Protein AF-A0A2T6NIG3-F1 (afdb_monomer_lite)

Secondary structure (DSSP, 8-state):
------------EEEEEEE-SSSEEEEEE--BSS---EE-B--TT-GGG-EEEE-BTT-TTS--SEEEEEEEEEEEES-SEEEE-TT-TT-EEEES-EEEEEEEEEEEEEEE-HHHHHSHHHHHTT-B-GGG-BEEEEEEEEEETTEEEEEEEEEETT---

Radius of gyration: 18.09 Å; chains: 1; bounding box: 56×35×54 Å

Structure (mmCIF, N/CA/C/O backbone):
data_AF-A0A2T6NIG3-F1
#
_entry.id   AF-A0A2T6NIG3-F1
#
loop_
_atom_site.group_PDB
_atom_site.id
_atom_site.type_symbol
_atom_site.label_atom_id
_atom_site.label_alt_id
_atom_site.label_comp_id
_atom_site.label_asym_id
_atom_site.label_entity_id
_atom_site.label_seq_id
_atom_site.pdbx_PDB_ins_code
_atom_site.Cartn_x
_atom_site.Cartn_y
_atom_site.Cartn_z
_atom_site.occupancy
_atom_site.B_iso_or_equiv
_atom_site.auth_seq_id
_atom_site.auth_comp_id
_atom_site.auth_asym_id
_atom_site.auth_atom_id
_atom_site.pdbx_PDB_model_num
ATOM 1 N N . MET A 1 1 ? 39.877 -6.697 -29.180 1.00 34.59 1 MET A N 1
ATOM 2 C CA . MET A 1 1 ? 38.468 -7.137 -29.077 1.00 34.59 1 MET A CA 1
ATOM 3 C C . MET A 1 1 ? 38.034 -6.980 -27.631 1.00 34.59 1 MET A C 1
ATOM 5 O O . MET A 1 1 ? 38.551 -7.685 -26.777 1.00 34.59 1 MET A O 1
ATOM 9 N N . ALA A 1 2 ? 37.190 -5.991 -27.338 1.00 33.66 2 ALA A N 1
ATOM 10 C CA . ALA A 1 2 ? 36.684 -5.774 -25.989 1.00 33.66 2 ALA A CA 1
ATOM 11 C C . ALA A 1 2 ? 35.531 -6.750 -25.725 1.00 33.66 2 ALA A C 1
ATOM 13 O O . ALA A 1 2 ? 34.503 -6.689 -26.393 1.00 33.66 2 ALA A O 1
ATOM 14 N N . LEU A 1 3 ? 35.710 -7.647 -24.755 1.00 36.72 3 LEU A N 1
ATOM 15 C CA . LEU A 1 3 ? 34.610 -8.371 -24.130 1.00 36.72 3 LEU A CA 1
ATOM 16 C C . LEU A 1 3 ? 33.843 -7.368 -23.264 1.00 36.72 3 LEU A C 1
ATOM 18 O O . LEU A 1 3 ? 34.148 -7.175 -22.088 1.00 36.72 3 LEU A O 1
ATOM 22 N N . THR A 1 4 ? 32.849 -6.704 -23.844 1.00 35.12 4 THR A N 1
ATOM 23 C CA . THR A 1 4 ? 31.761 -6.108 -23.072 1.00 35.12 4 THR A CA 1
ATOM 24 C C . THR A 1 4 ? 31.016 -7.259 -22.406 1.00 35.12 4 THR A C 1
ATOM 26 O O . THR A 1 4 ? 30.097 -7.841 -22.974 1.00 35.12 4 THR A O 1
ATOM 29 N N . GLN A 1 5 ? 31.431 -7.621 -21.189 1.00 36.09 5 GLN A N 1
ATOM 30 C CA . GLN A 1 5 ? 30.580 -8.380 -20.284 1.00 36.09 5 GLN A CA 1
ATOM 31 C C . GLN A 1 5 ? 29.306 -7.557 -20.087 1.00 36.09 5 GLN A C 1
ATOM 33 O O . GLN A 1 5 ? 29.278 -6.587 -19.327 1.00 36.09 5 GLN A O 1
ATOM 38 N N . SER A 1 6 ? 28.249 -7.935 -20.802 1.00 41.09 6 SER A N 1
ATOM 39 C CA . SER A 1 6 ? 26.874 -7.537 -20.537 1.00 41.09 6 SER A CA 1
ATOM 40 C C . SER A 1 6 ? 26.470 -8.135 -19.188 1.00 41.09 6 SER A C 1
ATOM 42 O O . SER A 1 6 ? 25.761 -9.133 -19.087 1.00 41.09 6 SER A O 1
ATOM 44 N N . GLY A 1 7 ? 26.992 -7.549 -18.108 1.00 41.38 7 GLY A N 1
ATOM 45 C CA . GLY A 1 7 ? 26.622 -7.914 -16.754 1.00 41.38 7 GLY A CA 1
ATOM 46 C C . GLY A 1 7 ? 25.113 -7.768 -16.633 1.00 41.38 7 GLY A C 1
ATOM 47 O O . GLY A 1 7 ? 24.597 -6.655 -16.705 1.00 41.38 7 GLY A O 1
ATOM 48 N N . CYS A 1 8 ? 24.421 -8.901 -16.508 1.00 47.88 8 CYS A N 1
ATOM 49 C CA . CYS A 1 8 ? 22.974 -9.005 -16.391 1.00 47.88 8 CYS A CA 1
ATOM 50 C C . CYS A 1 8 ? 22.475 -8.048 -15.303 1.00 47.88 8 CYS A C 1
ATOM 52 O O . CYS A 1 8 ? 22.515 -8.351 -14.105 1.00 47.88 8 CYS A O 1
ATOM 54 N N . SER A 1 9 ? 22.030 -6.862 -15.715 1.00 56.19 9 SER A N 1
ATOM 55 C CA . SER A 1 9 ? 21.354 -5.902 -14.856 1.00 56.19 9 SER A CA 1
ATOM 56 C C . SER A 1 9 ? 20.004 -6.509 -14.487 1.00 56.19 9 SER A C 1
ATOM 58 O O . SER A 1 9 ? 19.006 -6.284 -15.162 1.00 56.19 9 SER A O 1
ATOM 60 N N . ASN A 1 10 ? 19.985 -7.350 -13.451 1.00 79.25 10 ASN A N 1
ATOM 61 C CA . ASN A 1 10 ? 18.752 -7.923 -12.929 1.00 79.25 10 ASN A CA 1
ATOM 62 C C . ASN A 1 10 ? 17.858 -6.766 -12.473 1.00 79.25 10 ASN A C 1
ATOM 64 O O . ASN A 1 10 ? 18.290 -5.978 -11.635 1.00 79.25 10 ASN A O 1
ATOM 68 N N . PHE A 1 11 ? 16.645 -6.675 -13.012 1.00 88.81 11 PHE A N 1
ATOM 69 C CA . PHE A 1 11 ? 15.614 -5.745 -12.558 1.00 88.81 11 PHE A CA 1
ATOM 70 C C . PHE A 1 11 ? 15.509 -5.775 -11.023 1.00 88.81 11 PHE A C 1
ATOM 72 O O . PHE A 1 11 ? 15.407 -6.847 -10.416 1.00 88.81 11 PHE A O 1
ATOM 79 N N . LEU A 1 12 ? 15.593 -4.602 -10.390 1.00 91.88 12 LEU A N 1
ATOM 80 C CA . LEU A 1 12 ? 15.575 -4.456 -8.935 1.00 91.88 12 LEU A CA 1
ATOM 81 C C . LEU A 1 12 ? 14.359 -3.655 -8.502 1.00 91.88 12 LEU A C 1
ATOM 83 O O . LEU A 1 12 ? 14.218 -2.492 -8.872 1.00 91.88 12 LEU A O 1
ATOM 87 N N . TYR A 1 13 ? 13.532 -4.256 -7.656 1.00 94.62 13 TYR A N 1
ATOM 88 C CA . TYR A 1 13 ? 12.438 -3.548 -7.019 1.00 94.62 13 TYR A CA 1
ATOM 89 C C . TYR A 1 13 ? 12.228 -3.989 -5.571 1.00 94.62 13 TYR A C 1
ATOM 91 O O . TYR A 1 13 ? 12.722 -5.040 -5.142 1.00 94.62 13 TYR A O 1
ATOM 99 N N . VAL A 1 14 ? 11.495 -3.155 -4.836 1.00 93.69 14 VAL A N 1
ATOM 100 C CA . VAL A 1 14 ? 11.016 -3.414 -3.481 1.00 93.69 14 VAL A CA 1
ATOM 101 C C . VAL A 1 14 ? 9.571 -2.941 -3.348 1.00 93.69 14 VAL A C 1
ATOM 103 O O . VAL A 1 14 ? 9.230 -1.830 -3.746 1.00 93.69 14 VAL A O 1
ATOM 106 N N . VAL A 1 15 ? 8.738 -3.786 -2.765 1.00 95.38 15 VAL A N 1
ATOM 107 C CA . VAL A 1 15 ? 7.355 -3.539 -2.380 1.00 95.38 15 VAL A CA 1
ATOM 108 C C . VAL A 1 15 ? 7.336 -3.099 -0.930 1.00 95.38 15 VAL A C 1
ATOM 110 O O . VAL A 1 15 ? 8.050 -3.636 -0.074 1.00 95.38 15 VAL A O 1
ATOM 113 N N . ARG A 1 16 ? 6.537 -2.081 -0.659 1.00 95.31 16 ARG A N 1
ATOM 114 C CA . ARG A 1 16 ? 6.364 -1.485 0.655 1.00 95.31 16 ARG A CA 1
ATOM 115 C C . ARG A 1 16 ? 4.894 -1.161 0.860 1.00 95.31 16 ARG A C 1
ATOM 117 O O . ARG A 1 16 ? 4.185 -0.902 -0.111 1.00 95.31 16 ARG A O 1
ATOM 124 N N . ALA A 1 17 ? 4.477 -1.132 2.114 1.00 96.12 17 ALA A N 1
ATOM 125 C CA . ALA A 1 17 ? 3.140 -0.721 2.492 1.00 96.12 17 ALA A CA 1
ATOM 126 C C . ALA A 1 17 ? 3.181 0.238 3.679 1.00 96.12 17 ALA A C 1
ATOM 128 O O . ALA A 1 17 ? 4.052 0.138 4.544 1.00 96.12 17 ALA A O 1
ATOM 129 N N . ALA A 1 18 ? 2.228 1.158 3.715 1.00 95.44 18 ALA A N 1
ATOM 130 C CA . ALA A 1 18 ? 1.972 2.021 4.856 1.00 95.44 18 ALA A CA 1
ATOM 131 C C . ALA A 1 18 ? 0.462 2.182 5.035 1.00 95.44 18 ALA A C 1
ATOM 133 O O . ALA A 1 18 ? -0.295 2.109 4.067 1.00 95.44 18 ALA A O 1
ATOM 134 N N . ASN A 1 19 ? 0.038 2.411 6.272 1.00 96.06 19 ASN A N 1
ATOM 135 C CA . ASN A 1 19 ? -1.346 2.706 6.605 1.00 96.06 19 ASN A CA 1
ATOM 136 C C . ASN A 1 19 ? -1.413 4.103 7.222 1.00 96.06 19 ASN A C 1
ATOM 138 O O . ASN A 1 19 ? -0.776 4.366 8.241 1.00 96.06 19 ASN A O 1
ATOM 142 N N . TYR A 1 20 ? -2.166 4.989 6.581 1.00 94.19 20 TYR A N 1
ATOM 143 C CA . TYR A 1 20 ? -2.382 6.364 7.026 1.00 94.19 20 TYR A CA 1
ATOM 144 C C . TYR A 1 20 ? -3.866 6.648 7.303 1.00 94.19 20 TYR A C 1
ATOM 146 O O . TYR A 1 20 ? -4.270 7.808 7.282 1.00 94.19 20 TYR A O 1
ATOM 154 N N . GLY A 1 21 ? -4.666 5.596 7.510 1.00 92.88 21 GLY A N 1
ATOM 155 C CA . GLY A 1 21 ? -6.053 5.676 7.966 1.00 92.88 21 GLY A CA 1
ATOM 156 C C . GLY A 1 21 ? -6.188 5.677 9.491 1.00 92.88 21 GLY A C 1
ATOM 157 O O . GLY A 1 21 ? -5.201 5.653 10.233 1.00 92.88 21 GLY A O 1
ATOM 158 N N . GLU A 1 22 ? -7.430 5.680 9.965 1.00 92.00 22 GLU A N 1
ATOM 159 C CA . GLU A 1 22 ? -7.764 5.699 11.393 1.00 92.00 22 GLU A CA 1
ATOM 160 C C . GLU A 1 22 ? -7.661 4.301 12.035 1.00 92.00 22 GLU A C 1
ATOM 162 O O . GLU A 1 22 ? -7.277 4.149 13.210 1.00 92.00 22 GLU A O 1
ATOM 167 N N . TYR A 1 23 ? -7.999 3.282 11.242 1.00 95.75 23 TYR A N 1
ATOM 168 C CA . TYR A 1 23 ? -8.080 1.879 11.640 1.00 95.75 23 TYR A CA 1
ATOM 169 C C . TYR A 1 23 ? -6.757 1.148 11.430 1.00 95.75 23 TYR A C 1
ATOM 171 O O . TYR A 1 23 ? -5.946 1.502 10.579 1.00 95.75 23 TYR A O 1
ATOM 179 N N . GLY A 1 24 ? -6.545 0.066 12.177 1.00 96.75 24 GLY A N 1
ATOM 180 C CA . GLY A 1 24 ? -5.517 -0.907 11.829 1.00 96.75 24 GLY A CA 1
ATOM 181 C C . GLY A 1 24 ? -5.890 -1.643 10.543 1.00 96.75 24 GLY A C 1
ATOM 182 O O . GLY A 1 24 ? -7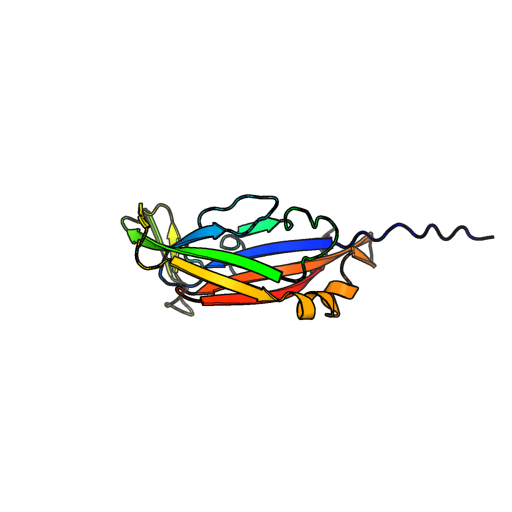.060 -1.935 10.317 1.00 96.75 24 GLY A O 1
ATOM 183 N N . VAL A 1 25 ? -4.899 -1.979 9.721 1.00 97.44 25 VAL A N 1
ATOM 184 C CA . VAL A 1 25 ? -5.101 -2.767 8.498 1.00 97.44 25 VAL A CA 1
ATOM 185 C C . VAL A 1 25 ? -4.517 -4.157 8.703 1.00 97.44 25 VAL A C 1
ATOM 187 O O . VAL A 1 25 ? -3.329 -4.295 8.998 1.00 97.44 25 VAL A O 1
ATOM 190 N N . ILE A 1 26 ? -5.343 -5.191 8.557 1.00 96.44 26 ILE A N 1
ATOM 191 C CA . ILE A 1 26 ? -4.925 -6.593 8.552 1.00 96.44 26 ILE A CA 1
ATOM 192 C C . ILE A 1 26 ? -4.859 -7.056 7.099 1.00 96.44 26 ILE A C 1
ATOM 194 O O . ILE A 1 26 ? -5.885 -7.141 6.432 1.00 96.44 26 ILE A O 1
ATOM 198 N N . LEU A 1 27 ? -3.664 -7.372 6.608 1.00 94.88 27 LEU A N 1
ATOM 199 C CA . LEU A 1 27 ? -3.481 -7.881 5.250 1.00 94.88 27 LEU A CA 1
ATOM 200 C C . LEU A 1 27 ? -3.881 -9.357 5.198 1.00 94.88 27 LEU A C 1
ATOM 202 O O . LEU A 1 27 ? -3.315 -10.181 5.921 1.00 94.88 27 LEU A O 1
ATOM 206 N N . LYS A 1 28 ? -4.859 -9.675 4.348 1.00 91.19 28 LYS A N 1
ATOM 207 C CA . LYS A 1 28 ? -5.354 -11.039 4.118 1.00 91.19 28 LYS A CA 1
ATOM 208 C C . LYS A 1 28 ? -4.685 -11.661 2.900 1.00 91.19 28 LYS A C 1
ATOM 210 O O . LYS A 1 28 ? -4.201 -12.787 2.981 1.00 91.19 28 LYS A O 1
ATOM 215 N N . GLN A 1 29 ? -4.588 -10.897 1.813 1.00 85.56 29 GLN A N 1
ATOM 216 C CA . GLN A 1 29 ? -3.994 -11.349 0.560 1.00 85.56 29 GLN A CA 1
ATOM 217 C C . GLN A 1 29 ? -3.117 -10.253 -0.030 1.00 85.56 29 GLN A C 1
ATOM 219 O O . GLN A 1 29 ? -3.590 -9.166 -0.341 1.00 85.56 29 GLN A O 1
ATOM 224 N N . MET A 1 30 ? -1.825 -10.554 -0.141 1.00 84.06 30 MET A N 1
ATOM 225 C CA . MET A 1 30 ? -0.832 -9.813 -0.914 1.00 84.06 30 MET A CA 1
ATOM 226 C C . MET A 1 30 ? 0.447 -10.656 -0.903 1.00 84.06 30 MET A C 1
ATOM 228 O O . MET A 1 30 ? 1.192 -10.662 0.079 1.00 84.06 30 MET A O 1
ATOM 232 N N . GLU A 1 31 ? 0.673 -11.448 -1.949 1.00 84.06 31 GLU A N 1
ATOM 233 C CA . GLU A 1 31 ? 1.754 -12.437 -1.939 1.00 84.06 31 GLU A CA 1
ATOM 234 C C . GLU A 1 31 ? 3.122 -11.792 -2.151 1.00 84.06 31 GLU A C 1
ATOM 236 O O . GLU A 1 31 ? 3.597 -11.601 -3.274 1.00 84.06 31 GLU A O 1
ATOM 241 N N . THR A 1 32 ? 3.787 -11.483 -1.043 1.00 86.38 32 THR A N 1
ATOM 242 C CA . THR A 1 32 ? 5.162 -10.992 -1.030 1.00 86.38 32 THR A CA 1
ATOM 243 C C . THR A 1 32 ? 6.113 -11.947 -0.316 1.00 86.38 32 THR A C 1
ATOM 245 O O . THR A 1 32 ? 5.708 -12.788 0.485 1.00 86.38 32 THR A O 1
ATOM 248 N N . THR A 1 33 ? 7.412 -11.824 -0.594 1.00 82.75 33 THR A N 1
ATOM 249 C CA . THR A 1 33 ? 8.451 -12.688 -0.019 1.00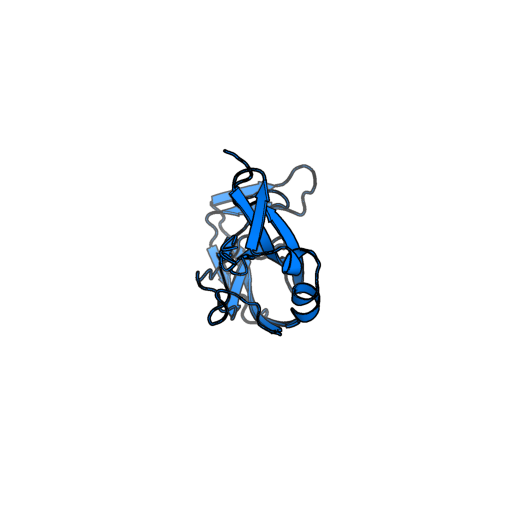 82.75 33 THR A CA 1
ATOM 250 C C . THR A 1 33 ? 8.618 -12.503 1.486 1.00 82.75 33 THR A C 1
ATOM 252 O O . THR A 1 33 ? 9.117 -13.409 2.147 1.00 82.75 33 THR A O 1
ATOM 255 N N . MET A 1 34 ? 8.188 -11.369 2.048 1.00 79.62 34 MET A N 1
ATOM 256 C CA . MET A 1 34 ? 7.998 -11.219 3.491 1.00 79.62 34 MET A CA 1
ATOM 257 C C . MET A 1 34 ? 6.512 -11.085 3.797 1.00 79.62 34 MET A C 1
ATOM 259 O O . MET A 1 34 ? 5.833 -10.238 3.218 1.00 79.62 34 MET A O 1
ATOM 263 N N . ARG A 1 35 ? 6.010 -11.915 4.716 1.00 72.50 35 ARG A N 1
ATOM 264 C CA . ARG A 1 35 ? 4.615 -11.862 5.158 1.00 72.50 35 ARG A CA 1
ATOM 265 C C . ARG A 1 35 ? 4.469 -10.813 6.256 1.00 72.50 35 ARG A C 1
ATOM 267 O O . ARG A 1 35 ? 4.904 -11.034 7.382 1.00 72.50 35 ARG A O 1
ATOM 274 N N . TYR A 1 36 ? 3.836 -9.691 5.929 1.00 77.62 36 TYR A N 1
ATOM 275 C CA . TYR A 1 36 ? 3.260 -8.785 6.921 1.00 77.62 36 TYR A CA 1
ATOM 276 C C . TYR A 1 36 ? 1.768 -9.053 7.002 1.00 77.62 36 TYR A C 1
ATOM 278 O O . TYR A 1 36 ? 1.107 -9.148 5.975 1.00 77.62 36 TYR A O 1
ATOM 286 N N . SER A 1 37 ? 1.245 -9.155 8.218 1.00 86.88 37 SER A N 1
ATOM 287 C CA . SER A 1 37 ? -0.185 -9.372 8.446 1.00 86.88 37 SER A CA 1
ATOM 288 C C . SER A 1 37 ? -0.891 -8.147 9.010 1.00 86.88 37 SER A C 1
ATOM 290 O O . SER A 1 37 ? -2.112 -8.097 8.955 1.00 86.88 37 SER A O 1
ATOM 292 N N . ARG A 1 38 ? -0.166 -7.164 9.564 1.00 93.81 38 ARG A N 1
ATOM 293 C CA . ARG A 1 38 ? -0.753 -6.001 10.245 1.00 93.81 38 ARG A CA 1
ATOM 294 C C . ARG A 1 38 ? 0.026 -4.721 9.964 1.00 93.81 38 ARG A C 1
ATOM 296 O O . ARG A 1 38 ? 1.252 -4.714 10.058 1.00 93.81 38 ARG A O 1
ATOM 303 N N . LEU A 1 39 ? -0.695 -3.643 9.670 1.00 94.50 39 LEU A N 1
ATOM 304 C CA . LEU A 1 39 ? -0.168 -2.297 9.458 1.00 94.50 39 LEU A CA 1
ATOM 305 C C . LEU A 1 39 ? -0.861 -1.324 10.416 1.00 94.50 39 LEU A C 1
ATOM 307 O O . LEU A 1 39 ? -2.059 -1.047 10.297 1.00 94.50 39 LEU A O 1
ATOM 311 N N . HIS A 1 40 ? -0.102 -0.811 11.378 1.00 93.75 40 HIS A N 1
ATOM 312 C CA . HIS A 1 40 ? -0.578 0.232 12.282 1.00 93.75 40 HIS A CA 1
ATOM 313 C C . HIS A 1 40 ? -0.799 1.547 11.524 1.00 93.75 40 HIS A C 1
ATOM 315 O O . HIS A 1 40 ? -0.044 1.819 10.586 1.00 93.75 40 HIS A O 1
ATOM 321 N N . PRO A 1 41 ? -1.761 2.383 11.955 1.00 94.31 41 PRO A N 1
ATOM 322 C CA . PRO A 1 41 ? -1.784 3.790 11.594 1.00 94.31 41 PRO A CA 1
ATOM 323 C C . PRO A 1 41 ? -0.421 4.420 11.865 1.00 94.31 41 PRO A C 1
ATOM 325 O O . PRO A 1 41 ? 0.160 4.240 12.944 1.00 94.31 41 PRO A O 1
ATOM 328 N N . GLY A 1 42 ? 0.092 5.110 10.858 1.00 92.56 42 GLY A N 1
ATOM 329 C CA . GLY A 1 42 ? 1.393 5.751 10.871 1.00 92.56 42 GLY A CA 1
ATOM 330 C C . GLY A 1 42 ? 1.334 7.189 10.383 1.00 92.56 42 GLY A C 1
ATOM 331 O O . GLY A 1 42 ? 0.276 7.728 10.059 1.00 92.56 42 GLY A O 1
ATOM 332 N N . ILE A 1 43 ? 2.505 7.815 10.319 1.00 90.81 43 ILE A N 1
ATOM 333 C CA . ILE A 1 43 ? 2.657 9.210 9.913 1.00 90.81 43 ILE A CA 1
ATOM 334 C C . ILE A 1 43 ? 3.395 9.275 8.565 1.00 90.81 43 ILE A C 1
ATOM 336 O O . ILE A 1 43 ? 4.485 8.704 8.431 1.00 90.81 43 ILE A O 1
ATOM 340 N N . PRO A 1 44 ? 2.863 9.989 7.554 1.00 89.69 44 PRO A N 1
ATOM 341 C CA . PRO A 1 44 ? 3.565 10.200 6.293 1.00 89.69 44 PRO A CA 1
ATOM 342 C C . PRO A 1 44 ? 4.968 10.786 6.494 1.00 89.69 44 PRO A C 1
ATOM 344 O O . PRO A 1 44 ? 5.180 11.715 7.268 1.00 89.69 44 PRO A O 1
ATOM 347 N N . GLY A 1 45 ? 5.952 10.230 5.785 1.00 85.06 45 GLY A N 1
ATOM 348 C CA . GLY A 1 45 ? 7.355 10.646 5.888 1.00 85.06 45 GLY A CA 1
ATOM 349 C C . GLY A 1 45 ? 8.145 10.008 7.040 1.00 85.06 45 GLY A C 1
ATOM 350 O O . GLY A 1 45 ? 9.373 10.092 7.035 1.00 85.06 45 GLY A O 1
ATOM 351 N N . VAL A 1 46 ? 7.499 9.304 7.978 1.00 87.62 46 VAL A N 1
ATOM 352 C CA . VAL A 1 46 ? 8.192 8.533 9.022 1.00 87.62 46 VAL A CA 1
ATOM 353 C C . VAL A 1 46 ? 8.557 7.151 8.483 1.00 87.62 46 VAL A C 1
ATOM 355 O O . VAL A 1 46 ? 7.697 6.331 8.176 1.00 87.62 46 VAL A O 1
ATOM 358 N N . ARG A 1 47 ? 9.860 6.873 8.365 1.00 85.50 47 ARG A N 1
ATOM 359 C CA . ARG A 1 47 ? 10.359 5.619 7.774 1.00 85.50 47 ARG A CA 1
ATOM 360 C C . ARG A 1 47 ? 9.913 4.370 8.539 1.00 85.50 47 ARG A C 1
ATOM 362 O O . ARG A 1 47 ? 9.662 3.351 7.906 1.00 85.50 47 ARG A O 1
ATOM 369 N N . ASP A 1 48 ? 9.823 4.455 9.860 1.00 86.94 48 ASP A N 1
ATOM 370 C CA . ASP A 1 48 ? 9.470 3.320 10.721 1.00 86.94 48 ASP A CA 1
ATOM 371 C C . ASP A 1 48 ? 7.998 2.901 10.601 1.00 86.94 48 ASP A C 1
ATOM 373 O O . ASP A 1 48 ? 7.629 1.833 11.079 1.00 86.94 48 ASP A O 1
ATOM 377 N N . ASP A 1 49 ? 7.167 3.727 9.963 1.00 89.31 49 ASP A N 1
ATOM 378 C CA . ASP A 1 49 ? 5.751 3.441 9.704 1.00 89.31 49 ASP A CA 1
ATOM 379 C C . ASP A 1 49 ? 5.534 2.769 8.340 1.00 89.31 49 ASP A C 1
ATOM 381 O O . ASP A 1 49 ? 4.407 2.573 7.886 1.00 89.31 49 ASP A O 1
ATOM 385 N N . ILE A 1 50 ? 6.632 2.410 7.671 1.00 92.06 50 ILE A N 1
ATOM 386 C CA . ILE A 1 50 ? 6.644 1.768 6.364 1.00 92.06 50 ILE A CA 1
ATOM 387 C C . ILE A 1 50 ? 7.058 0.308 6.538 1.00 92.06 50 ILE A C 1
ATOM 389 O O . ILE A 1 50 ? 8.225 0.004 6.802 1.00 92.06 50 ILE A O 1
ATOM 393 N N . ALA A 1 51 ? 6.130 -0.609 6.286 1.00 92.81 51 ALA A N 1
ATOM 394 C CA . ALA A 1 51 ? 6.429 -2.029 6.187 1.00 92.81 51 ALA A CA 1
ATOM 395 C C . ALA A 1 51 ? 7.150 -2.316 4.863 1.00 92.81 51 ALA A C 1
ATOM 397 O O . ALA A 1 51 ? 6.680 -1.956 3.782 1.00 92.81 51 ALA A O 1
ATOM 398 N N . VAL A 1 52 ? 8.308 -2.972 4.924 1.00 91.88 52 VAL A N 1
ATOM 399 C CA . VAL A 1 52 ? 9.040 -3.398 3.725 1.00 91.88 52 VAL A CA 1
ATOM 400 C C . VAL A 1 52 ? 8.596 -4.807 3.389 1.00 91.88 52 VAL A C 1
ATOM 402 O O . VAL A 1 52 ? 9.057 -5.735 4.019 1.00 91.88 52 VAL A O 1
ATOM 405 N N . MET A 1 53 ? 7.734 -4.995 2.397 1.00 90.81 53 MET A N 1
ATOM 406 C CA . MET A 1 53 ? 7.184 -6.316 2.053 1.00 90.81 53 MET A CA 1
ATOM 407 C C . MET A 1 53 ? 8.092 -7.129 1.116 1.00 90.81 53 MET A C 1
ATOM 409 O O . MET A 1 53 ? 7.937 -8.340 0.977 1.00 90.81 53 MET A O 1
ATOM 413 N N . ASN A 1 54 ? 9.101 -6.474 0.535 1.00 91.00 54 ASN A N 1
ATOM 414 C CA . ASN A 1 54 ? 10.109 -7.052 -0.352 1.00 91.00 54 ASN A CA 1
ATOM 415 C C . ASN A 1 54 ? 9.583 -7.353 -1.768 1.00 91.00 54 ASN A C 1
ATOM 417 O O . ASN A 1 54 ? 9.222 -6.398 -2.435 1.00 91.00 54 ASN A O 1
ATOM 421 N N . ARG A 1 55 ? 9.587 -8.573 -2.308 1.00 93.25 55 ARG A N 1
ATOM 422 C CA . ARG A 1 55 ? 9.203 -8.816 -3.725 1.00 93.25 55 ARG A CA 1
ATOM 423 C C . ARG A 1 55 ? 7.899 -9.585 -3.814 1.00 93.25 55 ARG A C 1
ATOM 425 O O . ARG A 1 55 ? 7.564 -10.265 -2.856 1.00 93.25 55 ARG A O 1
ATOM 432 N N . PHE A 1 56 ? 7.197 -9.526 -4.942 1.00 94.50 56 PHE A N 1
ATOM 433 C CA . PHE A 1 56 ? 6.063 -10.419 -5.181 1.00 94.50 56 PHE A CA 1
ATOM 434 C C . PHE A 1 56 ? 6.548 -11.864 -5.363 1.00 94.50 56 PHE A C 1
ATOM 436 O O . PHE A 1 56 ? 7.588 -12.107 -5.989 1.00 94.50 56 PHE A O 1
ATOM 443 N N . VAL A 1 57 ? 5.811 -12.824 -4.801 1.00 92.19 57 VAL A N 1
ATOM 444 C CA . VAL A 1 57 ? 6.091 -14.260 -4.964 1.00 92.19 57 VAL A CA 1
ATOM 445 C C . VAL A 1 57 ? 5.993 -14.627 -6.447 1.00 92.19 57 VAL A C 1
ATOM 447 O O . VAL A 1 57 ? 5.113 -14.150 -7.147 1.00 92.19 57 VAL A O 1
ATOM 450 N N . GLY A 1 58 ? 6.940 -15.416 -6.961 1.00 93.56 58 GLY A N 1
ATOM 451 C CA . GLY A 1 58 ? 6.998 -15.777 -8.387 1.00 93.56 58 GLY A CA 1
ATOM 452 C C . GLY A 1 58 ? 7.582 -14.700 -9.315 1.00 93.56 58 GLY A C 1
ATOM 453 O O . GLY A 1 58 ? 7.977 -15.020 -10.432 1.00 93.56 58 GLY A O 1
ATOM 454 N N . TYR A 1 59 ? 7.761 -13.460 -8.842 1.00 93.31 59 TYR A N 1
ATOM 455 C CA . TYR A 1 59 ? 8.281 -12.344 -9.646 1.00 93.31 59 TYR A CA 1
ATOM 456 C C . TYR A 1 59 ? 9.566 -11.741 -9.055 1.00 93.31 59 TYR A C 1
ATOM 458 O O . TYR A 1 59 ? 9.647 -10.538 -8.812 1.00 93.31 59 TYR A O 1
ATOM 466 N N . PRO A 1 60 ? 10.638 -12.518 -8.812 1.00 91.19 60 PRO A N 1
ATOM 467 C CA . PRO A 1 60 ? 11.835 -11.989 -8.166 1.00 91.19 60 PRO A CA 1
ATOM 468 C C . PRO A 1 60 ? 12.588 -10.973 -9.034 1.00 91.19 60 PRO A C 1
ATOM 470 O O . PRO A 1 60 ? 13.356 -10.191 -8.493 1.00 91.19 60 PRO A O 1
ATOM 473 N N . LYS A 1 61 ? 12.430 -10.972 -10.360 1.00 91.31 61 LYS A N 1
ATOM 474 C CA . LYS A 1 61 ? 13.168 -10.086 -11.286 1.00 91.31 61 LYS A CA 1
ATOM 475 C C . LYS A 1 61 ? 12.248 -9.446 -12.332 1.00 91.31 61 LYS A C 1
ATOM 477 O O . LYS A 1 61 ? 12.688 -9.097 -13.420 1.00 91.31 61 LYS A O 1
ATOM 482 N N . SER A 1 62 ? 10.972 -9.328 -12.009 1.00 93.06 62 SER A N 1
ATOM 483 C CA . SER A 1 62 ? 9.925 -8.782 -12.871 1.00 93.06 62 SER A CA 1
ATOM 484 C C . SER A 1 62 ? 8.779 -8.284 -11.991 1.00 93.06 62 SER A C 1
ATOM 486 O O . SER A 1 62 ? 8.847 -8.408 -10.768 1.00 93.06 62 SER A O 1
ATOM 488 N N . LEU A 1 63 ? 7.747 -7.705 -12.597 1.00 94.38 63 LEU A N 1
ATOM 489 C CA . LEU A 1 63 ? 6.484 -7.403 -11.926 1.00 94.38 63 LEU A CA 1
ATOM 490 C C . LEU A 1 63 ? 5.377 -8.265 -12.539 1.00 94.38 63 LEU A C 1
ATOM 492 O O . LEU A 1 63 ? 5.452 -8.528 -13.745 1.00 94.38 63 LEU A O 1
ATOM 496 N N . PRO A 1 64 ? 4.370 -8.677 -11.752 1.00 94.88 64 PRO A N 1
ATOM 497 C CA . PRO A 1 64 ? 3.137 -9.208 -12.314 1.00 94.88 64 PRO A CA 1
ATOM 498 C C . PRO A 1 64 ? 2.386 -8.114 -13.087 1.00 94.88 64 PRO A C 1
ATOM 500 O O . PRO A 1 64 ? 2.672 -6.925 -12.927 1.00 94.88 64 PRO A O 1
ATOM 503 N N . ASP A 1 65 ? 1.427 -8.516 -13.920 1.00 94.69 65 ASP A N 1
ATOM 504 C CA . ASP A 1 65 ? 0.517 -7.576 -14.591 1.00 94.69 65 ASP A CA 1
ATOM 505 C C . ASP A 1 65 ? -0.437 -6.921 -13.601 1.00 94.69 65 ASP A C 1
ATOM 507 O O . ASP A 1 65 ? -0.651 -5.717 -13.642 1.00 94.69 65 ASP A O 1
ATOM 511 N N . HIS A 1 66 ? -0.959 -7.712 -12.671 1.00 95.62 66 HIS A N 1
ATOM 512 C CA . HIS A 1 66 ? -1.857 -7.254 -11.629 1.00 95.62 66 HIS A CA 1
ATOM 513 C C . HIS A 1 66 ? -1.494 -7.894 -10.295 1.00 95.62 66 HIS A C 1
ATOM 515 O O . HIS A 1 66 ? -0.872 -8.955 -10.233 1.00 95.62 66 HIS A O 1
ATOM 521 N N . VAL A 1 67 ? -1.910 -7.247 -9.215 1.00 95.31 67 VAL A N 1
ATOM 522 C CA . VAL A 1 67 ? -1.861 -7.818 -7.873 1.00 95.31 67 VAL A CA 1
ATOM 523 C C . VAL A 1 67 ? -3.210 -7.637 -7.202 1.00 95.31 67 VAL A C 1
ATOM 525 O O . VAL A 1 67 ? -3.790 -6.553 -7.218 1.00 95.31 67 VAL A O 1
ATOM 528 N N . GLU A 1 68 ? -3.711 -8.716 -6.620 1.00 95.69 68 GLU A N 1
ATOM 529 C CA . GLU A 1 68 ? -4.871 -8.674 -5.745 1.00 95.69 68 GLU A CA 1
ATOM 530 C C . GLU A 1 68 ? -4.411 -8.327 -4.331 1.00 95.69 68 GLU A C 1
ATOM 532 O O . GLU A 1 68 ? -3.512 -8.968 -3.776 1.00 95.69 68 GLU A O 1
ATOM 537 N N . VAL A 1 69 ? -5.015 -7.284 -3.774 1.00 96.00 69 VAL A N 1
ATOM 538 C CA . VAL A 1 69 ? -4.795 -6.846 -2.402 1.00 9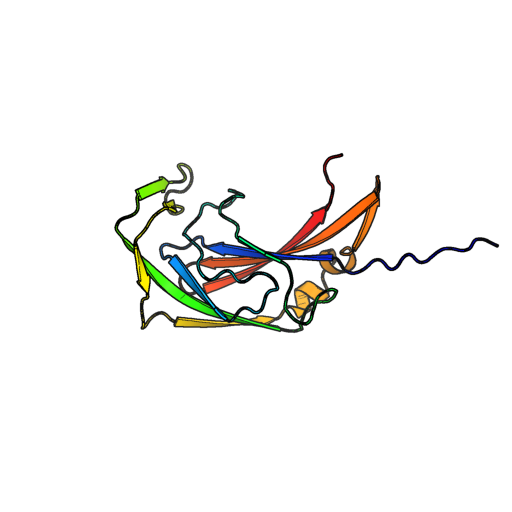6.00 69 VAL A CA 1
ATOM 539 C C . VAL A 1 69 ? -6.111 -6.994 -1.656 1.00 96.00 69 VAL A C 1
ATOM 541 O O . VAL A 1 69 ? -7.091 -6.338 -2.002 1.00 96.00 69 VAL A O 1
ATOM 544 N N . GLU A 1 70 ? -6.129 -7.840 -0.632 1.00 96.62 70 GLU A N 1
ATOM 545 C CA . GLU A 1 70 ? -7.256 -7.998 0.287 1.00 96.62 70 GLU A CA 1
ATOM 546 C C . GLU A 1 70 ? -6.833 -7.589 1.695 1.00 96.62 70 GLU A C 1
ATOM 548 O O . GLU A 1 70 ? -5.791 -8.027 2.205 1.00 96.62 70 GLU A O 1
ATOM 553 N N . TRP A 1 71 ? -7.653 -6.762 2.336 1.00 97.50 71 TRP A N 1
ATOM 554 C CA . TRP A 1 71 ? -7.412 -6.299 3.691 1.00 97.50 71 TRP A CA 1
ATOM 555 C C . TRP A 1 71 ? -8.698 -6.193 4.500 1.00 97.50 71 TRP A C 1
ATOM 557 O O . TRP A 1 71 ? -9.783 -5.976 3.973 1.00 97.50 71 TRP A O 1
ATOM 567 N N . GLN A 1 72 ? -8.554 -6.339 5.810 1.00 98.00 72 GLN A N 1
ATOM 568 C CA . GLN A 1 72 ? -9.620 -6.168 6.785 1.00 98.00 72 GLN A CA 1
ATOM 569 C C . GLN A 1 72 ? -9.261 -5.016 7.719 1.00 98.00 72 GLN A C 1
ATOM 571 O O . GLN A 1 72 ? -8.120 -4.928 8.185 1.00 98.00 72 GLN A O 1
ATOM 576 N N . LEU A 1 73 ? -10.227 -4.154 8.026 1.00 98.25 73 LEU A N 1
ATOM 577 C CA . LEU A 1 73 ? -10.035 -3.125 9.041 1.00 98.25 73 LEU A CA 1
ATOM 578 C C . LEU A 1 73 ? -10.152 -3.704 10.445 1.00 98.25 73 LEU A C 1
ATOM 580 O O . LEU A 1 73 ? -10.920 -4.623 10.715 1.00 98.25 73 LEU A O 1
ATOM 584 N N . ALA A 1 74 ? -9.382 -3.136 11.361 1.00 98.12 74 ALA A N 1
ATOM 585 C CA . ALA A 1 74 ? -9.426 -3.474 12.767 1.00 98.12 74 ALA A CA 1
ATOM 586 C C . ALA A 1 74 ? -9.541 -2.207 13.606 1.00 98.12 74 ALA A C 1
ATOM 588 O O . ALA A 1 74 ? -8.762 -1.259 13.456 1.00 98.12 74 ALA A O 1
ATOM 589 N N . LYS A 1 75 ? -10.485 -2.214 14.544 1.00 97.31 75 LYS A N 1
ATOM 590 C CA . LYS A 1 75 ? -10.527 -1.213 15.602 1.00 97.31 75 LYS A CA 1
ATOM 591 C C . LYS A 1 75 ? -9.319 -1.418 16.512 1.00 97.31 75 LYS A C 1
ATOM 593 O O . LYS A 1 75 ? -9.028 -2.539 16.933 1.00 97.31 75 LYS A O 1
ATOM 598 N N . LEU A 1 76 ? -8.631 -0.321 16.809 1.00 96.00 76 LEU A N 1
ATOM 599 C CA . LEU A 1 76 ? -7.509 -0.300 17.740 1.00 96.00 76 LEU A CA 1
ATOM 600 C C . LEU A 1 76 ? -7.969 0.304 19.065 1.00 96.00 76 LEU A C 1
ATOM 602 O O . LEU A 1 76 ? -8.405 1.456 19.092 1.00 96.00 76 LEU A O 1
ATOM 606 N N . SER A 1 77 ? -7.867 -0.466 20.143 1.00 96.00 77 SER A N 1
ATOM 607 C CA . SER A 1 77 ? -8.148 -0.026 21.515 1.00 96.00 77 SER A CA 1
ATOM 608 C C . SER A 1 77 ? -6.944 -0.277 22.420 1.00 96.00 77 SER A C 1
ATOM 610 O O . SER A 1 77 ? -5.986 -0.935 22.014 1.00 96.00 77 SER A O 1
ATOM 612 N N . ASP A 1 78 ? -6.978 0.279 23.633 1.00 95.56 78 ASP A N 1
ATOM 613 C CA . ASP A 1 78 ? -6.019 -0.032 24.706 1.00 95.56 78 ASP A CA 1
ATOM 614 C C . ASP A 1 78 ? -4.546 0.143 24.294 1.00 95.56 78 ASP A C 1
ATOM 616 O O . ASP A 1 78 ? -3.671 -0.641 24.649 1.00 95.56 78 ASP A O 1
ATOM 620 N N . CYS A 1 79 ? -4.269 1.169 23.486 1.00 94.44 79 CYS A N 1
ATOM 621 C CA . CYS A 1 79 ? -2.933 1.437 22.968 1.00 94.44 79 CYS A CA 1
ATOM 622 C C . CYS A 1 79 ? -1.984 1.920 24.069 1.00 94.44 79 CYS A C 1
ATOM 624 O O . CYS A 1 79 ? -2.251 2.922 24.729 1.00 94.44 79 CYS A O 1
ATOM 626 N N . GLN A 1 80 ? -0.819 1.279 24.181 1.00 94.88 80 GLN A N 1
ATOM 627 C CA . GLN A 1 80 ? 0.253 1.700 25.091 1.00 94.88 80 GLN A CA 1
ATOM 628 C C . GLN A 1 80 ? 0.807 3.090 24.764 1.00 94.88 80 GLN A C 1
ATOM 630 O O . GLN A 1 80 ? 1.230 3.819 25.659 1.00 94.88 80 GLN A O 1
ATOM 635 N N . SER A 1 81 ? 0.852 3.465 23.482 1.00 91.38 81 SER A N 1
ATOM 636 C CA . SER A 1 81 ? 1.241 4.823 23.101 1.00 91.38 81 SER A CA 1
ATOM 637 C C . SER A 1 81 ? 0.551 5.298 21.834 1.00 91.38 81 SER A C 1
ATOM 639 O O . SER A 1 81 ? 0.282 4.529 20.907 1.00 91.38 81 SER A O 1
ATOM 641 N N . VAL A 1 82 ? 0.298 6.604 21.808 1.00 90.31 82 VAL A N 1
ATOM 642 C CA . VAL A 1 82 ? -0.304 7.319 20.691 1.00 90.31 82 VAL A CA 1
ATOM 643 C C . VAL A 1 82 ? 0.507 8.590 20.458 1.00 90.31 82 VAL A C 1
ATOM 645 O O . VAL A 1 82 ? 0.638 9.416 21.359 1.00 90.31 82 VAL A O 1
ATOM 648 N N . ARG A 1 83 ? 1.086 8.747 19.265 1.00 88.00 83 ARG A N 1
ATOM 649 C CA . ARG A 1 83 ? 1.809 9.962 18.863 1.00 88.00 83 ARG A CA 1
ATOM 650 C C . ARG A 1 83 ? 1.065 10.643 17.729 1.00 88.00 83 ARG A C 1
ATOM 652 O O . ARG A 1 83 ? 0.828 10.020 16.701 1.00 88.00 83 ARG A O 1
ATOM 659 N N . VAL A 1 84 ? 0.739 11.914 17.909 1.00 84.56 84 VAL A N 1
ATOM 660 C CA . VAL A 1 84 ? 0.062 12.734 16.899 1.00 84.56 84 VAL A CA 1
ATOM 661 C C . VAL A 1 84 ? 1.105 13.513 16.108 1.00 84.56 84 VAL A C 1
ATOM 663 O O . VAL A 1 84 ? 2.057 14.043 16.690 1.00 84.56 84 VAL A O 1
ATOM 666 N N . TYR A 1 85 ? 0.945 13.594 14.789 1.00 82.31 85 TYR A N 1
ATOM 667 C CA . TYR A 1 85 ? 1.783 14.470 13.981 1.00 82.31 85 TYR A CA 1
ATOM 668 C C . TYR A 1 85 ? 1.292 15.914 14.110 1.00 82.31 85 TYR A C 1
ATOM 670 O O . TYR A 1 85 ? 0.232 16.263 13.610 1.00 82.31 85 TYR A O 1
ATOM 678 N N . SER A 1 86 ? 2.058 16.774 14.784 1.00 73.69 86 SER A N 1
ATOM 679 C CA . SER A 1 86 ? 1.608 18.130 15.150 1.00 73.69 86 SER A CA 1
ATOM 680 C C . SER A 1 86 ? 1.203 19.014 13.968 1.00 73.69 86 SER A C 1
ATOM 682 O O . SER A 1 86 ? 0.409 19.933 14.140 1.00 73.69 86 SER A O 1
ATOM 684 N N . LYS A 1 87 ? 1.742 18.747 12.773 1.00 82.19 87 LYS A N 1
ATOM 685 C CA . LYS A 1 87 ? 1.395 19.483 11.550 1.00 82.19 87 LYS A CA 1
ATOM 686 C C . LYS A 1 87 ? 0.098 19.009 10.906 1.00 82.19 87 LYS A C 1
ATOM 688 O O . LYS A 1 87 ? -0.482 19.760 10.133 1.00 82.19 87 LYS A O 1
ATOM 693 N N . ASP A 1 88 ? -0.315 17.778 11.181 1.00 81.38 88 ASP A N 1
ATOM 694 C CA . ASP A 1 88 ? -1.518 17.197 10.609 1.00 81.38 88 ASP A CA 1
ATOM 695 C C . ASP A 1 88 ? -2.107 16.168 11.589 1.00 81.38 88 ASP A C 1
ATOM 697 O O . ASP A 1 88 ? -1.688 15.003 11.601 1.00 81.38 88 ASP A O 1
ATOM 701 N N . PRO A 1 89 ? -3.037 16.603 12.457 1.00 78.44 89 PRO A N 1
ATOM 702 C CA . PRO A 1 89 ? -3.517 15.797 13.571 1.00 78.44 89 PRO A CA 1
ATOM 703 C C . PRO A 1 89 ? -4.304 14.560 13.128 1.00 78.44 89 PRO A C 1
ATOM 705 O O . PRO A 1 89 ? -4.524 13.674 13.951 1.00 78.44 89 PRO A O 1
ATOM 708 N N . GLN A 1 90 ? -4.688 14.465 11.848 1.00 83.19 90 GLN A N 1
ATOM 709 C CA . GLN A 1 90 ? -5.333 13.271 11.303 1.00 83.19 90 GLN A CA 1
ATOM 710 C C . GLN A 1 90 ? -4.382 12.064 11.261 1.00 83.19 90 GLN A C 1
ATOM 712 O O . GLN A 1 90 ? -4.835 10.922 11.283 1.00 83.19 90 GLN A O 1
ATOM 717 N N . TYR A 1 91 ? -3.061 12.293 11.237 1.00 86.56 91 TYR A N 1
ATOM 718 C CA . TYR A 1 91 ? -2.078 11.216 11.255 1.00 86.56 91 TYR A CA 1
ATOM 719 C C . TYR A 1 91 ? -1.596 10.929 12.670 1.00 86.56 91 TYR A C 1
ATOM 721 O O . TYR A 1 91 ? -0.998 11.766 13.358 1.00 86.56 91 TYR A O 1
ATOM 729 N N . MET A 1 92 ? -1.817 9.688 13.085 1.00 86.25 92 MET A N 1
ATOM 730 C CA . MET A 1 92 ? -1.495 9.219 14.419 1.00 86.25 92 MET A CA 1
ATOM 731 C C . MET A 1 92 ? -0.753 7.898 14.336 1.00 86.25 92 MET A C 1
ATOM 733 O O . MET A 1 92 ? -1.180 6.968 13.661 1.00 86.25 92 MET A O 1
ATOM 737 N N . ARG A 1 93 ? 0.334 7.796 15.092 1.00 89.00 93 ARG A N 1
ATOM 738 C CA . ARG A 1 93 ? 1.078 6.559 15.285 1.00 89.00 93 ARG A CA 1
ATOM 739 C C . ARG A 1 93 ? 0.586 5.877 16.555 1.00 89.00 93 ARG A C 1
ATOM 741 O O . ARG A 1 93 ? 0.745 6.441 17.638 1.00 89.00 93 ARG A O 1
ATOM 748 N N . LYS A 1 94 ? 0.007 4.681 16.436 1.00 89.31 94 LYS A N 1
ATOM 749 C CA . LYS A 1 94 ? -0.543 3.912 17.568 1.00 89.31 94 LYS A CA 1
ATOM 750 C C . LYS A 1 94 ? 0.251 2.615 17.775 1.00 89.31 94 LYS A C 1
ATOM 752 O O . LYS A 1 94 ? 0.331 1.803 16.856 1.00 89.31 94 LYS A O 1
ATOM 757 N N . HIS A 1 95 ? 0.804 2.398 18.971 1.00 89.19 95 HIS A N 1
ATOM 758 C CA . HIS A 1 95 ? 1.591 1.200 19.319 1.00 89.19 95 HIS A CA 1
ATOM 759 C C . HIS A 1 95 ? 1.001 0.431 20.491 1.00 89.19 95 HIS A C 1
ATOM 761 O O . HIS A 1 95 ? 0.382 1.016 21.379 1.00 89.19 95 HIS A O 1
ATOM 767 N N . GLY A 1 96 ? 1.265 -0.879 20.509 1.00 92.00 96 GLY A N 1
ATOM 768 C CA . GLY A 1 96 ? 0.875 -1.758 21.612 1.00 92.00 96 GLY A CA 1
ATOM 769 C C . GLY A 1 96 ? -0.635 -1.791 21.844 1.00 92.00 96 GLY A C 1
ATOM 770 O O . GLY A 1 96 ? -1.059 -1.795 22.988 1.00 92.00 96 GLY A O 1
ATOM 771 N N . CYS A 1 97 ? -1.430 -1.725 20.774 1.00 95.06 97 CYS A N 1
ATOM 772 C CA . CYS A 1 97 ? -2.890 -1.736 20.844 1.00 95.06 97 CYS A CA 1
ATOM 773 C C . CYS A 1 97 ? -3.453 -3.155 20.808 1.00 95.06 97 CYS A C 1
ATOM 775 O O . CYS A 1 97 ? -2.890 -4.042 20.156 1.00 95.06 97 CYS A O 1
ATOM 777 N N . THR A 1 98 ? -4.636 -3.317 21.386 1.00 97.12 98 THR A N 1
ATOM 778 C CA . THR A 1 98 ? -5.543 -4.425 21.094 1.00 97.12 98 THR A CA 1
ATOM 779 C C . THR A 1 98 ? -6.122 -4.244 19.693 1.00 97.12 98 THR A C 1
ATOM 781 O O . THR A 1 98 ? -6.589 -3.164 19.330 1.00 97.12 98 THR A O 1
ATOM 784 N N . TRP A 1 99 ? -6.085 -5.310 18.896 1.00 97.50 99 TRP A N 1
ATOM 785 C CA . TRP A 1 99 ? -6.632 -5.343 17.541 1.00 97.50 99 TRP A CA 1
ATOM 786 C C . TRP A 1 99 ? -7.948 -6.105 17.549 1.00 97.50 99 TRP A C 1
ATOM 788 O O . TRP A 1 99 ? -7.941 -7.314 17.765 1.00 97.50 99 TRP A O 1
ATOM 798 N N . THR A 1 100 ? -9.050 -5.414 17.270 1.00 98.00 100 THR A N 1
ATOM 799 C CA . THR A 1 100 ? -10.370 -6.033 17.109 1.00 98.00 100 THR A CA 1
ATOM 800 C C . THR A 1 100 ? -10.754 -5.981 15.631 1.00 98.00 100 THR A C 1
ATOM 802 O O . THR A 1 100 ? -11.102 -4.897 15.154 1.00 98.00 100 THR A O 1
ATOM 805 N N . PRO A 1 101 ? -10.637 -7.093 14.879 1.00 97.94 101 PRO A N 1
ATOM 806 C CA . PRO A 1 101 ? -11.075 -7.146 13.489 1.00 97.94 101 PRO A CA 1
ATOM 807 C C . PRO A 1 101 ? -12.547 -6.745 13.360 1.00 97.94 101 PRO A C 1
ATOM 809 O O . PRO A 1 101 ? -13.370 -7.090 14.205 1.00 97.94 101 PRO A O 1
ATOM 812 N N . LEU A 1 102 ? -12.861 -5.993 12.312 1.00 98.00 102 LEU A N 1
ATOM 813 C CA . LEU A 1 102 ? -14.224 -5.627 11.950 1.00 98.00 102 LEU A CA 1
ATOM 814 C C . LEU A 1 102 ? -14.667 -6.588 10.845 1.00 98.00 102 LEU A C 1
ATOM 816 O O . LEU A 1 102 ? -14.146 -6.541 9.730 1.00 98.00 102 LEU A O 1
ATOM 820 N N . GLU A 1 103 ? -15.550 -7.528 11.178 1.00 96.19 103 GLU A N 1
ATOM 821 C CA . GLU A 1 103 ? -15.939 -8.632 10.282 1.00 96.19 103 GLU A CA 1
ATOM 822 C C . GLU A 1 103 ? -16.673 -8.153 9.021 1.00 96.19 103 GLU A C 1
ATOM 824 O O . GLU A 1 103 ? -16.579 -8.779 7.970 1.00 96.19 103 GLU A O 1
ATOM 829 N N . ASP A 1 104 ? -17.349 -7.009 9.101 1.00 96.94 104 ASP A N 1
ATOM 830 C CA . ASP A 1 104 ? -18.070 -6.364 8.004 1.00 96.94 104 ASP A CA 1
ATOM 831 C C . ASP A 1 104 ? -17.186 -5.450 7.137 1.00 96.94 104 ASP A C 1
ATOM 833 O O . ASP A 1 104 ? -17.626 -4.982 6.089 1.00 96.94 104 ASP A O 1
ATOM 837 N N . LYS A 1 105 ? -15.932 -5.206 7.541 1.00 97.81 105 LYS A N 1
ATOM 838 C CA . LYS A 1 105 ? -15.009 -4.285 6.859 1.00 97.81 105 LYS A CA 1
ATOM 839 C C . LYS A 1 105 ? -13.839 -5.014 6.214 1.00 97.81 105 LYS A C 1
ATOM 841 O O . LYS A 1 105 ? -12.675 -4.804 6.573 1.00 97.81 105 LYS A O 1
ATOM 846 N N . VAL A 1 106 ? -14.171 -5.885 5.265 1.00 97.56 106 VAL A N 1
ATOM 847 C CA . VAL A 1 106 ? -13.217 -6.601 4.412 1.00 97.56 106 VAL A CA 1
ATOM 848 C C . VAL A 1 106 ? -13.302 -6.038 3.000 1.00 97.56 106 VAL A C 1
ATOM 850 O O . VAL A 1 106 ? -14.372 -6.001 2.397 1.00 97.56 106 VAL A O 1
ATOM 853 N N . TYR A 1 107 ? -12.161 -5.618 2.470 1.00 98.00 107 TYR A N 1
ATOM 854 C CA . TYR A 1 107 ? -12.052 -4.968 1.173 1.00 98.00 107 TYR A CA 1
ATOM 855 C C . TYR A 1 107 ? -11.050 -5.701 0.298 1.00 98.00 107 TYR A C 1
ATOM 857 O O . TYR A 1 107 ? -10.103 -6.332 0.773 1.00 98.00 107 TYR A O 1
ATOM 865 N N . ARG A 1 108 ? -11.259 -5.584 -1.009 1.00 97.62 108 ARG A N 1
ATOM 866 C CA . ARG A 1 108 ? -10.437 -6.221 -2.026 1.00 97.62 108 ARG A CA 1
ATOM 867 C C . ARG A 1 108 ? -10.291 -5.289 -3.213 1.00 97.62 108 ARG A C 1
ATOM 869 O O . ARG A 1 108 ? -11.270 -4.709 -3.676 1.00 97.62 108 ARG A O 1
ATOM 876 N N . LYS A 1 109 ? -9.070 -5.171 -3.727 1.00 97.38 109 LYS A N 1
ATOM 877 C CA . LYS A 1 109 ? -8.767 -4.366 -4.910 1.00 97.38 109 LYS A CA 1
ATOM 878 C C . LYS A 1 109 ? -7.751 -5.084 -5.781 1.00 97.38 109 LYS A C 1
ATOM 880 O O . LYS A 1 109 ? -6.706 -5.516 -5.301 1.00 97.38 109 LYS A O 1
ATOM 885 N N . VAL A 1 110 ? -8.055 -5.179 -7.072 1.00 96.88 110 VAL A N 1
ATOM 886 C CA . VAL A 1 110 ? -7.086 -5.596 -8.086 1.00 96.88 110 VAL A CA 1
ATOM 887 C C . VAL A 1 110 ? -6.385 -4.343 -8.589 1.00 96.88 110 VAL A C 1
ATOM 889 O O . VAL A 1 110 ? -7.031 -3.409 -9.060 1.00 96.88 110 VAL A O 1
ATOM 892 N N . ILE A 1 111 ? -5.065 -4.307 -8.454 1.00 96.06 111 ILE A N 1
ATOM 893 C CA . ILE A 1 111 ? -4.236 -3.184 -8.879 1.00 96.06 111 ILE A CA 1
ATOM 894 C C . ILE A 1 111 ? -3.470 -3.599 -10.128 1.00 96.06 111 ILE A C 1
ATOM 896 O O . ILE A 1 111 ? -2.680 -4.543 -10.087 1.00 96.06 111 ILE A O 1
ATOM 900 N N . ASP A 1 112 ? -3.694 -2.869 -11.217 1.00 95.50 112 ASP A N 1
ATOM 901 C CA . ASP A 1 112 ? -2.930 -3.001 -12.455 1.00 95.50 112 ASP A CA 1
ATOM 902 C C . ASP A 1 112 ? -1.543 -2.356 -12.287 1.00 95.50 112 ASP A C 1
ATOM 904 O O . ASP A 1 112 ? -1.410 -1.197 -11.889 1.00 95.50 112 ASP A O 1
ATOM 908 N N . LEU A 1 113 ? -0.491 -3.121 -12.574 1.00 95.75 113 LEU A N 1
ATOM 909 C CA . LEU A 1 113 ? 0.902 -2.680 -12.528 1.00 95.75 113 LEU A CA 1
ATOM 910 C C . LEU A 1 113 ? 1.469 -2.393 -13.924 1.00 95.75 113 LEU A C 1
ATOM 912 O O . LEU A 1 113 ? 2.658 -2.090 -14.050 1.00 95.75 113 LEU A O 1
ATOM 916 N N . THR A 1 114 ? 0.657 -2.458 -14.978 1.00 93.12 114 THR A N 1
ATOM 917 C CA . THR A 1 114 ? 1.079 -2.218 -16.363 1.00 93.12 114 THR A CA 1
ATOM 918 C C . THR A 1 114 ? 1.698 -0.834 -16.536 1.00 93.12 114 THR A C 1
ATOM 920 O O . THR A 1 114 ? 2.748 -0.703 -17.174 1.00 93.12 114 THR A O 1
ATOM 923 N N . GLU A 1 115 ? 1.115 0.200 -15.928 1.00 91.88 115 GLU A N 1
ATOM 924 C CA . GLU A 1 115 ? 1.686 1.553 -15.948 1.00 91.88 115 GLU A CA 1
ATOM 925 C C . GLU A 1 115 ? 3.043 1.604 -15.241 1.00 91.88 115 GLU A C 1
ATOM 927 O O . GLU A 1 115 ? 4.010 2.147 -15.781 1.00 91.88 115 GLU A O 1
ATOM 932 N N . VAL A 1 116 ? 3.159 0.944 -14.083 1.00 94.56 116 VAL A N 1
ATOM 933 C CA . VAL A 1 116 ? 4.427 0.830 -13.350 1.00 94.56 116 VAL A CA 1
ATOM 934 C C . VAL A 1 116 ? 5.481 0.166 -14.225 1.00 94.56 116 VAL A C 1
ATOM 936 O O . VAL A 1 116 ? 6.590 0.680 -14.342 1.00 94.56 116 VAL A O 1
ATOM 939 N N . ARG A 1 117 ? 5.141 -0.944 -14.891 1.00 92.25 117 ARG A N 1
ATOM 940 C CA . ARG A 1 117 ? 6.046 -1.677 -15.789 1.00 92.25 117 ARG A CA 1
ATOM 941 C C . ARG A 1 117 ? 6.546 -0.822 -16.952 1.00 92.25 117 ARG A C 1
ATOM 943 O O . ARG A 1 117 ? 7.677 -1.016 -17.395 1.00 92.25 117 ARG A O 1
ATOM 950 N N . ARG A 1 118 ? 5.715 0.093 -17.459 1.00 92.19 118 ARG A N 1
ATOM 951 C CA . ARG A 1 118 ? 6.041 0.978 -18.592 1.00 92.19 118 ARG A CA 1
ATOM 952 C C . ARG A 1 118 ? 6.759 2.266 -18.173 1.00 92.19 118 ARG A C 1
ATOM 954 O O . ARG A 1 118 ? 7.298 2.953 -19.041 1.00 92.19 118 ARG A O 1
ATOM 961 N N . SER A 1 119 ? 6.793 2.570 -16.876 1.00 93.75 119 SER A N 1
ATOM 962 C CA . SER A 1 119 ? 7.408 3.781 -16.328 1.00 93.75 119 SER A CA 1
ATOM 963 C C . SER A 1 119 ? 8.922 3.859 -16.553 1.00 93.75 119 SER A C 1
ATOM 965 O O . SER A 1 119 ? 9.622 2.846 -16.650 1.00 93.75 1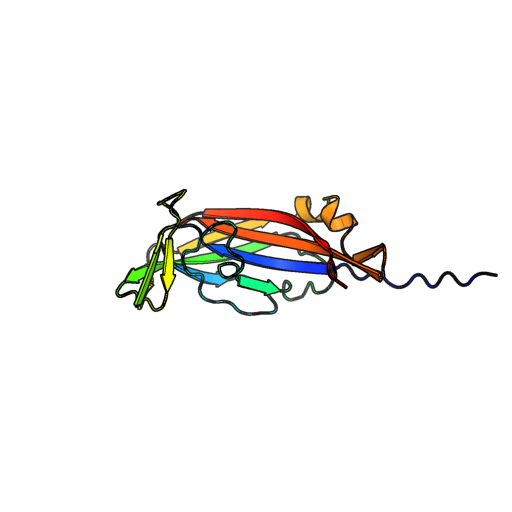19 SER A O 1
ATOM 967 N N . GLU A 1 120 ? 9.456 5.083 -16.569 1.00 92.25 120 GLU A N 1
ATOM 968 C CA . GLU A 1 120 ? 10.905 5.309 -16.594 1.00 92.25 120 GLU A CA 1
ATOM 969 C C . GLU A 1 120 ? 11.599 4.734 -15.351 1.00 92.25 120 GLU A C 1
ATOM 971 O O . GLU A 1 120 ? 12.693 4.178 -15.456 1.00 92.25 120 GLU A O 1
ATOM 976 N N . ASP A 1 121 ? 10.948 4.765 -14.184 1.00 92.38 121 ASP A N 1
ATOM 977 C CA . ASP A 1 121 ? 11.488 4.167 -12.961 1.00 92.38 121 ASP A CA 1
ATOM 978 C C . ASP A 1 121 ? 11.722 2.657 -13.115 1.00 92.38 121 ASP A C 1
ATOM 980 O O . ASP A 1 121 ? 12.772 2.146 -12.714 1.00 92.38 121 ASP A O 1
ATOM 984 N N . ALA A 1 122 ? 10.785 1.943 -13.748 1.00 91.88 122 ALA A N 1
ATOM 985 C CA . ALA A 1 122 ? 10.940 0.522 -14.046 1.00 91.88 122 ALA A CA 1
ATOM 986 C C . ALA A 1 122 ? 12.022 0.264 -15.104 1.00 91.88 122 ALA A C 1
ATOM 988 O O . ALA A 1 122 ? 12.802 -0.676 -14.957 1.00 91.88 122 ALA A O 1
ATOM 989 N N . LYS A 1 123 ? 12.145 1.116 -16.130 1.00 90.25 123 LYS A N 1
ATOM 990 C CA . LYS A 1 123 ? 13.233 1.013 -17.123 1.00 90.25 123 LYS A CA 1
ATOM 991 C C . LYS A 1 123 ? 14.614 1.251 -16.510 1.00 90.25 123 LYS A C 1
ATOM 993 O O . LYS A 1 123 ? 15.615 0.755 -17.029 1.00 90.25 123 LYS A O 1
ATOM 998 N N . MET A 1 124 ? 14.694 2.037 -15.438 1.00 89.25 124 MET A N 1
ATOM 999 C CA . MET A 1 124 ? 15.941 2.325 -14.728 1.00 89.25 124 MET A CA 1
ATOM 1000 C C . MET A 1 124 ? 16.282 1.275 -13.665 1.00 89.25 124 MET A C 1
ATOM 1002 O O . MET A 1 124 ? 17.452 1.130 -13.311 1.00 89.25 124 MET A O 1
ATOM 1006 N N . ALA A 1 125 ? 15.302 0.505 -13.198 1.00 91.31 125 ALA A N 1
ATOM 1007 C CA . ALA A 1 125 ? 15.482 -0.526 -12.188 1.00 91.31 125 ALA A CA 1
ATOM 1008 C C . ALA A 1 125 ? 16.563 -1.555 -12.568 1.00 91.31 125 ALA A C 1
ATOM 1010 O O . ALA A 1 125 ? 16.530 -2.195 -13.615 1.00 91.31 125 ALA A O 1
ATOM 1011 N N . GLY A 1 126 ? 17.528 -1.746 -11.673 1.00 87.50 126 GLY A N 1
ATOM 1012 C CA . GLY A 1 126 ? 18.685 -2.620 -11.853 1.00 87.50 126 GLY A CA 1
ATOM 1013 C C . GLY A 1 126 ? 19.898 -1.950 -12.498 1.00 87.50 126 GLY A C 1
ATOM 1014 O O . GLY A 1 126 ? 21.014 -2.433 -12.274 1.00 87.50 126 GLY A O 1
ATOM 1015 N N . LYS A 1 127 ? 19.723 -0.828 -13.218 1.00 88.38 127 LYS A N 1
ATOM 1016 C CA . LYS A 1 127 ? 20.835 -0.144 -13.890 1.00 88.38 127 LYS A CA 1
ATOM 1017 C C . LYS A 1 127 ? 21.865 0.330 -12.875 1.00 88.38 127 LYS A C 1
ATOM 1019 O O . LYS A 1 127 ? 21.532 0.957 -11.865 1.00 88.38 127 LYS A O 1
ATOM 1024 N N . THR A 1 128 ? 23.127 0.050 -13.177 1.00 84.56 128 THR A N 1
ATOM 1025 C CA . THR A 1 128 ? 24.265 0.568 -12.422 1.00 84.56 128 THR A CA 1
ATOM 1026 C C . THR A 1 128 ? 24.383 2.074 -12.648 1.00 84.56 128 THR A C 1
ATOM 1028 O O . THR A 1 128 ? 24.360 2.557 -13.777 1.00 84.56 128 THR A O 1
ATOM 1031 N N . LEU A 1 129 ? 24.498 2.812 -11.555 1.00 81.81 129 LEU A N 1
ATOM 1032 C CA . LEU A 1 129 ? 24.725 4.248 -11.500 1.00 81.81 129 LEU A CA 1
ATOM 1033 C C . LEU A 1 129 ? 26.192 4.516 -11.117 1.00 81.81 129 LEU A C 1
ATOM 1035 O O . LEU A 1 129 ? 26.988 3.595 -10.913 1.00 81.81 129 LEU A O 1
ATOM 1039 N N . ARG A 1 130 ? 26.565 5.797 -10.994 1.00 76.31 130 ARG A N 1
ATOM 1040 C CA . ARG A 1 130 ? 27.906 6.187 -10.528 1.00 76.31 130 ARG A CA 1
ATOM 1041 C C . ARG A 1 130 ? 28.232 5.528 -9.176 1.00 76.31 130 ARG A C 1
ATOM 1043 O O . ARG A 1 130 ? 27.349 5.329 -8.338 1.00 76.31 130 ARG A O 1
ATOM 1050 N N . MET A 1 131 ? 29.513 5.196 -8.993 1.00 75.12 131 MET A N 1
ATOM 1051 C CA . MET A 1 131 ? 30.063 4.568 -7.780 1.00 75.12 131 MET A CA 1
ATOM 1052 C C . MET A 1 131 ? 29.514 3.158 -7.476 1.00 75.12 131 MET A C 1
ATOM 1054 O O . MET A 1 131 ? 29.474 2.734 -6.326 1.00 75.12 131 MET A O 1
ATOM 1058 N N . GLY A 1 132 ? 29.065 2.416 -8.497 1.00 77.56 132 GLY A N 1
ATOM 1059 C CA . GLY A 1 132 ? 28.633 1.016 -8.346 1.00 77.56 132 GLY A CA 1
ATOM 1060 C C . GLY A 1 132 ? 27.279 0.829 -7.649 1.00 77.56 132 GLY A C 1
ATOM 1061 O O . GLY A 1 132 ? 26.841 -0.303 -7.442 1.00 77.56 132 GLY A O 1
ATOM 1062 N N . SER A 1 133 ? 26.590 1.922 -7.306 1.00 82.44 133 SER A N 1
ATOM 1063 C CA . SER A 1 133 ? 25.204 1.883 -6.835 1.00 82.44 133 SER A CA 1
ATOM 1064 C C . SER A 1 133 ? 24.267 1.416 -7.954 1.00 82.44 133 SER A C 1
ATOM 1066 O O . SER A 1 133 ? 24.600 1.521 -9.132 1.00 82.44 133 SER A O 1
ATOM 1068 N N . LYS A 1 134 ? 23.089 0.885 -7.615 1.00 87.81 134 LYS A N 1
ATOM 1069 C CA . LYS A 1 134 ? 22.063 0.530 -8.606 1.00 87.81 134 LYS A CA 1
ATOM 1070 C C . LYS A 1 134 ? 20.792 1.323 -8.360 1.00 87.81 134 LYS A C 1
ATOM 1072 O O . LYS A 1 134 ? 20.493 1.698 -7.226 1.00 87.81 134 LYS A O 1
ATOM 1077 N N . SER A 1 135 ? 20.041 1.585 -9.417 1.00 89.81 135 SER A N 1
ATOM 1078 C CA . SER A 1 135 ? 18.666 2.059 -9.283 1.00 89.81 135 SER A CA 1
ATOM 1079 C C . SER A 1 135 ? 17.761 0.883 -8.902 1.00 89.81 135 SER A C 1
ATOM 1081 O O . SER A 1 135 ? 17.930 -0.230 -9.395 1.00 89.81 135 SER A O 1
ATOM 1083 N N . SER A 1 136 ? 16.822 1.111 -7.992 1.00 91.75 136 SER A N 1
ATOM 1084 C CA . SER A 1 136 ? 15.775 0.172 -7.607 1.00 91.75 136 SER A CA 1
ATOM 1085 C C . SER A 1 136 ? 14.437 0.880 -7.696 1.00 91.75 136 SER A C 1
ATOM 1087 O O . SER A 1 136 ? 14.270 1.959 -7.130 1.00 91.75 136 SER A O 1
ATOM 1089 N N . LEU A 1 137 ? 13.468 0.235 -8.330 1.00 95.25 137 LEU A N 1
ATOM 1090 C CA . LEU A 1 137 ? 12.078 0.658 -8.273 1.00 95.25 137 LEU A CA 1
ATOM 1091 C C . LEU A 1 137 ? 11.534 0.424 -6.856 1.00 95.25 137 LEU A C 1
ATOM 1093 O O . LEU A 1 137 ? 11.782 -0.612 -6.240 1.00 95.25 137 LEU A O 1
ATOM 1097 N N . SER A 1 138 ? 10.801 1.383 -6.315 1.00 94.62 138 SER A N 1
ATOM 1098 C CA . SER A 1 138 ? 10.034 1.224 -5.084 1.00 94.62 138 SER A CA 1
ATOM 1099 C C . SER A 1 138 ? 8.559 1.278 -5.445 1.00 94.62 138 SER A C 1
ATOM 1101 O O . SER A 1 138 ? 8.120 2.274 -6.005 1.00 94.62 138 SER A O 1
ATOM 1103 N N . ILE A 1 139 ? 7.814 0.230 -5.108 1.00 95.75 139 ILE A N 1
ATOM 1104 C CA . ILE A 1 139 ? 6.359 0.145 -5.259 1.00 95.75 139 ILE A CA 1
ATOM 1105 C C . ILE A 1 139 ? 5.750 0.271 -3.869 1.00 95.75 139 ILE A C 1
ATOM 1107 O O . ILE A 1 139 ? 6.224 -0.362 -2.923 1.00 95.75 139 ILE A O 1
ATOM 1111 N N . PHE A 1 140 ? 4.747 1.124 -3.731 1.00 95.69 140 PHE A N 1
ATOM 1112 C CA . PHE A 1 140 ? 4.271 1.598 -2.446 1.00 95.69 140 PHE A CA 1
ATOM 1113 C C . PHE A 1 140 ? 2.745 1.547 -2.397 1.00 95.69 140 PHE A C 1
ATOM 1115 O O . PHE A 1 140 ? 2.070 2.286 -3.112 1.00 95.69 140 PHE A O 1
ATOM 1122 N N . PHE A 1 141 ? 2.215 0.673 -1.548 1.00 96.69 141 PHE A N 1
ATO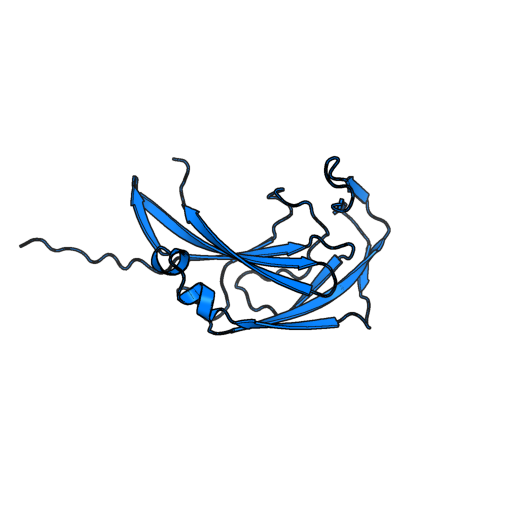M 1123 C CA . PHE A 1 141 ? 0.785 0.558 -1.280 1.00 96.69 141 PHE A CA 1
ATOM 1124 C C . PHE A 1 141 ? 0.450 1.422 -0.068 1.00 96.69 141 PHE A C 1
ATOM 1126 O O . PHE A 1 141 ? 1.022 1.244 1.009 1.00 96.69 141 PHE A O 1
ATOM 1133 N N . VAL A 1 142 ? -0.446 2.385 -0.248 1.00 96.56 142 VAL A N 1
ATOM 1134 C CA . VAL A 1 142 ? -0.875 3.292 0.814 1.00 96.56 142 VAL A CA 1
ATOM 1135 C C . VAL A 1 142 ? -2.332 3.012 1.117 1.00 96.56 142 VAL A C 1
ATOM 1137 O O . VAL A 1 142 ? -3.207 3.321 0.309 1.00 96.56 142 VAL A O 1
ATOM 1140 N N . PHE A 1 143 ? -2.569 2.432 2.287 1.00 96.88 143 PHE A N 1
ATOM 1141 C CA . PHE A 1 143 ? -3.904 2.175 2.802 1.00 96.88 143 PHE A CA 1
ATOM 1142 C C . PHE A 1 143 ? -4.433 3.415 3.519 1.00 96.88 143 PHE A C 1
ATOM 1144 O O . PHE A 1 143 ? -3.710 4.061 4.288 1.00 96.88 143 PHE A O 1
ATOM 1151 N N . ARG A 1 144 ? -5.698 3.731 3.255 1.00 95.31 144 ARG A N 1
ATOM 1152 C CA . ARG A 1 144 ? -6.492 4.757 3.930 1.00 95.31 144 ARG A CA 1
ATOM 1153 C C . ARG A 1 144 ? -7.888 4.188 4.112 1.00 95.31 144 ARG A C 1
ATOM 1155 O O . ARG A 1 144 ? -8.724 4.293 3.221 1.00 95.31 144 ARG A O 1
ATOM 1162 N N . ASP A 1 145 ? -8.080 3.531 5.250 1.00 93.69 145 ASP A N 1
ATOM 1163 C CA . ASP A 1 145 ? -9.326 2.865 5.616 1.00 93.69 145 ASP A CA 1
ATOM 1164 C C . ASP A 1 145 ? -9.809 1.904 4.509 1.00 93.69 145 ASP A C 1
ATOM 1166 O O . ASP A 1 145 ? -9.220 0.842 4.293 1.00 93.69 145 ASP A O 1
ATOM 1170 N N . GLU A 1 146 ? -10.861 2.284 3.793 1.00 96.38 146 GLU A N 1
ATOM 1171 C CA . GL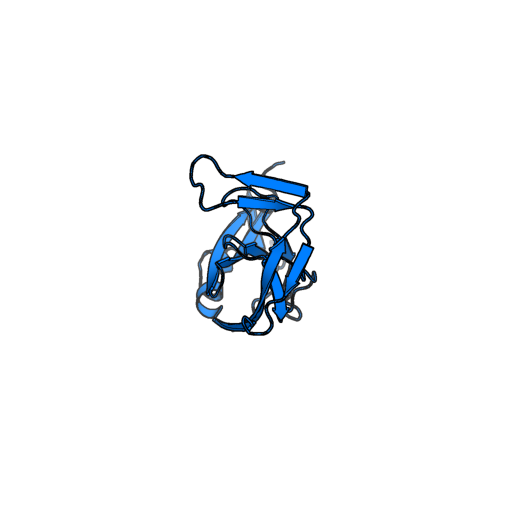U A 1 146 ? -11.548 1.464 2.791 1.00 96.38 146 GLU A CA 1
ATOM 1172 C C . GLU A 1 146 ? -10.891 1.505 1.406 1.00 96.38 146 GLU A C 1
ATOM 1174 O O . GLU A 1 146 ? -11.332 0.804 0.497 1.00 96.38 146 GLU A O 1
ATOM 1179 N N . ASP A 1 147 ? -9.829 2.298 1.227 1.00 97.25 147 ASP A N 1
ATOM 1180 C CA . ASP A 1 147 ? -9.102 2.389 -0.036 1.00 97.25 147 ASP A CA 1
ATOM 1181 C C . ASP A 1 147 ? -7.612 2.056 0.111 1.00 97.25 147 ASP A C 1
ATOM 1183 O O . ASP A 1 147 ? -6.967 2.259 1.145 1.00 97.25 147 ASP A O 1
ATOM 1187 N N . VAL A 1 148 ? -7.049 1.567 -0.990 1.00 97.00 148 VAL A N 1
ATOM 1188 C CA . VAL A 1 148 ? -5.617 1.375 -1.175 1.00 97.00 148 VAL A CA 1
ATOM 1189 C C . VAL A 1 148 ? -5.192 2.022 -2.485 1.00 97.00 148 VAL A C 1
ATOM 1191 O O . VAL A 1 148 ? -5.736 1.760 -3.564 1.00 97.00 148 VAL A O 1
ATOM 1194 N N . THR A 1 149 ? -4.184 2.880 -2.389 1.00 96.44 149 THR A N 1
ATOM 1195 C CA . THR A 1 149 ? -3.605 3.587 -3.531 1.00 96.44 149 THR A CA 1
ATOM 1196 C C . THR A 1 149 ? -2.199 3.083 -3.806 1.00 96.44 149 THR A C 1
ATOM 1198 O O . THR A 1 149 ? -1.459 2.695 -2.898 1.00 96.44 149 THR A O 1
ATOM 1201 N N . LEU A 1 150 ? -1.835 3.076 -5.085 1.00 95.06 150 LEU A N 1
ATOM 1202 C CA . LEU A 1 150 ? -0.505 2.713 -5.539 1.00 95.06 150 LEU A CA 1
ATOM 1203 C C . LEU A 1 150 ? 0.295 3.984 -5.813 1.00 95.06 150 LEU A C 1
ATOM 1205 O O . LEU A 1 150 ? -0.160 4.877 -6.520 1.00 95.06 150 LEU A O 1
ATOM 1209 N N . SER A 1 151 ? 1.518 4.037 -5.306 1.00 93.69 151 SER A N 1
ATOM 1210 C CA . SER A 1 151 ? 2.526 4.995 -5.750 1.00 93.69 151 SER A CA 1
ATOM 1211 C C . SER A 1 151 ? 3.841 4.272 -6.002 1.00 93.69 151 SER A C 1
ATOM 1213 O O . SER A 1 151 ? 4.101 3.200 -5.450 1.00 93.69 151 SER A O 1
ATOM 1215 N N . PHE A 1 152 ? 4.678 4.823 -6.870 1.00 92.50 152 PHE A N 1
ATOM 1216 C CA . PHE A 1 152 ? 5.966 4.228 -7.189 1.00 92.50 152 PHE A CA 1
ATOM 1217 C C . PHE A 1 152 ? 6.998 5.295 -7.539 1.00 92.50 152 PHE A C 1
ATOM 1219 O O . PHE A 1 152 ? 6.662 6.442 -7.820 1.00 92.50 152 PHE A O 1
ATOM 1226 N N . GLY A 1 153 ? 8.270 4.912 -7.476 1.00 89.56 153 GLY A N 1
ATOM 1227 C CA . GLY A 1 153 ? 9.377 5.772 -7.879 1.00 89.56 153 GLY A CA 1
ATOM 1228 C C . GLY A 1 153 ? 10.732 5.099 -7.707 1.00 89.56 153 GLY A C 1
ATOM 1229 O O . GLY A 1 153 ? 10.865 4.086 -7.013 1.00 89.56 153 GLY A O 1
ATOM 1230 N N . SER A 1 154 ? 11.758 5.657 -8.336 1.00 83.44 154 SER A N 1
ATOM 1231 C CA . SER A 1 154 ? 13.121 5.135 -8.278 1.00 83.44 154 SER A CA 1
ATOM 1232 C C . SER A 1 154 ? 13.877 5.584 -7.025 1.00 83.44 154 SER A C 1
ATOM 1234 O O . SER A 1 154 ? 13.806 6.730 -6.581 1.00 83.44 154 SER A O 1
ATOM 1236 N N . ARG A 1 155 ? 14.656 4.667 -6.447 1.00 79.81 155 ARG A N 1
ATOM 1237 C CA . ARG A 1 155 ? 15.611 4.930 -5.361 1.00 79.81 155 ARG A CA 1
ATOM 1238 C C . ARG A 1 155 ? 16.978 4.352 -5.708 1.00 79.81 155 ARG A C 1
ATOM 1240 O O . ARG A 1 155 ? 17.084 3.372 -6.438 1.00 79.81 155 ARG A O 1
ATOM 1247 N N . ARG A 1 156 ? 18.047 4.922 -5.152 1.00 79.38 156 ARG A N 1
ATOM 1248 C CA . ARG A 1 156 ? 19.402 4.353 -5.262 1.00 79.38 156 ARG A CA 1
ATOM 1249 C C . ARG A 1 156 ? 19.624 3.340 -4.138 1.00 79.38 156 ARG A C 1
ATOM 1251 O O . ARG A 1 156 ? 19.346 3.651 -2.984 1.00 79.38 156 ARG A O 1
ATOM 1258 N N . THR A 1 157 ? 20.131 2.150 -4.458 1.00 64.38 157 THR A N 1
ATOM 1259 C CA . THR A 1 157 ? 20.335 1.061 -3.483 1.00 64.38 157 THR A CA 1
ATOM 1260 C C . THR A 1 157 ? 21.482 1.322 -2.508 1.00 64.38 157 THR A C 1
ATOM 1262 O O . THR A 1 157 ? 21.431 0.821 -1.395 1.00 64.38 157 THR A O 1
ATOM 1265 N N . ASN A 1 158 ? 22.462 2.144 -2.897 1.00 55.44 158 ASN A N 1
ATOM 1266 C CA . ASN A 1 158 ? 23.628 2.528 -2.094 1.00 55.44 158 ASN A CA 1
ATOM 1267 C C . ASN A 1 158 ? 23.887 4.037 -2.238 1.00 55.44 158 ASN A C 1
ATOM 1269 O O . ASN A 1 158 ? 24.883 4.443 -2.826 1.00 55.44 158 ASN A O 1
ATOM 1273 N N . ALA A 1 159 ? 22.957 4.884 -1.786 1.00 49.97 159 ALA A N 1
ATOM 1274 C CA . ALA A 1 159 ? 23.132 6.343 -1.862 1.00 49.97 159 ALA A CA 1
ATOM 1275 C C . ALA A 1 159 ? 24.244 6.882 -0.936 1.00 49.97 159 ALA A C 1
ATOM 1277 O O . ALA A 1 159 ? 24.634 8.034 -1.083 1.00 49.97 159 ALA A O 1
ATOM 1278 N N . PHE A 1 160 ? 24.738 6.050 -0.014 1.00 36.94 160 PHE A N 1
ATOM 1279 C CA . PHE A 1 160 ? 25.761 6.382 0.971 1.00 36.94 160 PHE A CA 1
ATOM 1280 C C . PHE A 1 160 ? 26.763 5.224 1.073 1.00 36.94 160 PHE A C 1
ATOM 1282 O O . PHE A 1 160 ? 26.563 4.268 1.822 1.00 36.94 160 PHE A O 1
ATOM 1289 N N . LYS A 1 161 ? 27.812 5.291 0.258 1.00 37.91 161 LYS A N 1
ATOM 1290 C CA . LYS A 1 161 ? 29.171 5.044 0.732 1.00 37.91 161 LYS A CA 1
ATOM 1291 C C . LYS A 1 161 ? 29.884 6.384 0.669 1.00 37.91 161 LYS A C 1
ATOM 1293 O O . LYS A 1 161 ? 29.622 7.098 -0.325 1.00 37.91 161 LYS A O 1
#

pLDDT: mean 87.24, std 14.91, range [33.66, 98.25]

Foldseek 3Di:
DDPPPPPPLQFAAWEKEAEQAPWKKAWDDWAAPADDGIQFQADPPDPVSMGTRGGHPPCNRHDDQKTKTKIWTWHWAPFPDKDADPVHRSGIGTHPTDTHTDPVGIAMDIGGCVVVCVDPLRVQGSDQDPPRWGKYKYWYWYHHRRDIDIDIGIDTPPPDD

Sequence (161 aa):
MALTQSGCSNFLYVVRAANYGEYGVILKQMETTMRYSRLHPGIPGVRDDIAVMNRFVGYPKSLPDHVEVEWQLAKLSDCQSVRVYSKDPQYMRKHGCTWTPLEDKVYRKVIDLTEVRRSEDAKMAGKTLRMGSKSSLSIFFVFRDEDVTLSFGSRRTNAFK